Protein AF-A0A7X7JRM9-F1 (afdb_monomer_lite)

Secondary structure (DSSP, 8-state):
---HHHHHHHHHSSPPPHHHHHHHH-SS--S-----TTS-HHHIIIIIIIIIHHHHS-HHHHHHS-S--

Radius of gyration: 11.37 Å; chains: 1; bounding box: 24×27×25 Å

Sequence (69 aa):
MVEFSEFFVLATGVPPYPYQTRLAHAASLPKLLIAPTGAGKTEAAVLAAWLWRRRNAEGTVRRATPRRL

Foldseek 3Di:
DDQLQNQLCVVPVDGADPVLNCQQPPPDHDPDDDDDPVNCVVCSVPSRNAPSQCPPNDDVSNVPHDPPD

Structure (mmCIF, N/CA/C/O backbone):
data_AF-A0A7X7JRM9-F1
#
_entry.id   AF-A0A7X7JRM9-F1
#
loop_
_atom_site.group_PDB
_atom_site.id
_atom_site.type_symbol
_atom_site.label_atom_id
_atom_site.label_alt_id
_atom_site.label_comp_id
_atom_site.label_asym_id
_atom_site.label_entity_id
_atom_site.label_seq_id
_atom_site.pdbx_PDB_ins_code
_atom_site.Cartn_x
_atom_site.Cartn_y
_atom_site.Cartn_z
_atom_site.occupancy
_atom_site.B_iso_or_equiv
_atom_site.auth_seq_id
_atom_site.auth_comp_id
_atom_site.auth_asym_id
_atom_site.auth_atom_id
_atom_site.pdbx_PDB_model_num
ATOM 1 N N . MET A 1 1 ? -13.544 15.300 -1.484 1.00 60.94 1 MET A N 1
ATOM 2 C CA . MET A 1 1 ? -12.959 14.013 -1.054 1.00 60.94 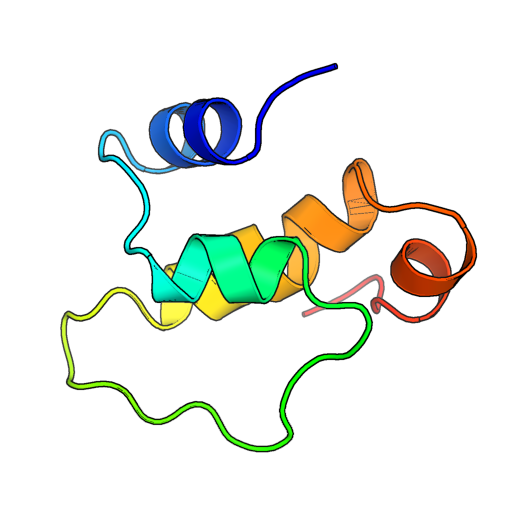1 MET A CA 1
ATOM 3 C C . MET A 1 1 ? -11.779 13.783 -1.976 1.00 60.94 1 MET A C 1
ATOM 5 O O . MET A 1 1 ? -11.957 14.016 -3.159 1.00 60.94 1 MET A O 1
ATOM 9 N N . VAL A 1 2 ? -10.591 13.479 -1.457 1.00 82.38 2 VAL A N 1
ATOM 10 C CA . VAL A 1 2 ? -9.450 13.132 -2.325 1.00 82.38 2 VAL A CA 1
ATOM 11 C C . VAL A 1 2 ? -9.698 11.715 -2.833 1.00 82.38 2 VAL A C 1
ATOM 13 O O . VAL A 1 2 ? -10.161 10.893 -2.042 1.00 82.38 2 VAL A O 1
ATOM 16 N N . GLU A 1 3 ? -9.432 11.431 -4.105 1.00 93.50 3 GLU A N 1
ATOM 17 C CA . GLU A 1 3 ? -9.511 10.068 -4.646 1.00 93.50 3 GLU A CA 1
ATOM 18 C C . GLU A 1 3 ? -8.226 9.282 -4.343 1.00 93.50 3 GLU A C 1
ATOM 20 O O . GLU A 1 3 ? -7.139 9.853 -4.218 1.00 93.50 3 GLU A O 1
ATOM 25 N N . PHE A 1 4 ? -8.315 7.950 -4.217 1.00 96.31 4 PHE A N 1
ATOM 26 C CA . PHE A 1 4 ? -7.130 7.138 -3.889 1.00 96.31 4 PHE A CA 1
ATOM 27 C C . PHE A 1 4 ? -6.031 7.279 -4.948 1.00 96.31 4 PHE A C 1
ATOM 29 O O . PHE A 1 4 ? -4.852 7.342 -4.606 1.00 96.31 4 PHE A O 1
ATOM 36 N N . SER A 1 5 ? -6.413 7.363 -6.224 1.00 96.69 5 SER A N 1
ATOM 37 C CA . SER A 1 5 ? -5.487 7.562 -7.341 1.00 96.69 5 SER A CA 1
ATOM 38 C C . SER A 1 5 ? -4.693 8.861 -7.211 1.00 96.69 5 SER A C 1
ATOM 40 O O . SER A 1 5 ? -3.474 8.833 -7.352 1.00 96.69 5 SER A O 1
ATOM 42 N N . GLU A 1 6 ? -5.351 9.973 -6.883 1.00 96.62 6 GLU A N 1
ATOM 43 C CA . GLU A 1 6 ? -4.711 11.280 -6.690 1.00 96.62 6 GLU A CA 1
ATOM 44 C C . GLU A 1 6 ? -3.730 11.250 -5.518 1.00 96.62 6 GLU A C 1
ATOM 46 O O . GLU A 1 6 ? -2.585 11.681 -5.641 1.00 96.62 6 GLU A O 1
ATOM 51 N N . PHE A 1 7 ? -4.152 10.676 -4.389 1.00 97.00 7 PHE A N 1
ATOM 52 C CA . PHE A 1 7 ? -3.290 10.481 -3.225 1.00 97.00 7 PHE A CA 1
ATOM 53 C C . PHE A 1 7 ? -2.065 9.616 -3.546 1.00 97.00 7 PHE A C 1
ATOM 55 O O . PHE A 1 7 ? -0.957 9.913 -3.099 1.00 97.00 7 PHE A O 1
ATOM 62 N N . PHE A 1 8 ? -2.254 8.549 -4.319 1.00 97.81 8 PHE A N 1
ATOM 63 C CA . PHE A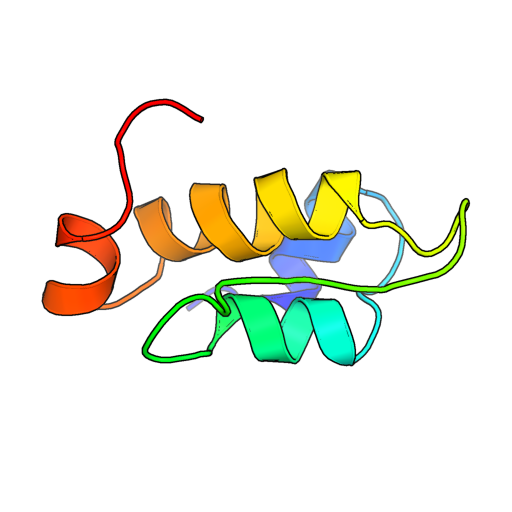 1 8 ? -1.179 7.633 -4.675 1.00 97.81 8 PHE A CA 1
ATOM 64 C C . PHE A 1 8 ? -0.170 8.286 -5.625 1.00 97.81 8 PHE A C 1
ATOM 66 O O . PHE A 1 8 ? 1.038 8.174 -5.407 1.00 97.81 8 PHE A O 1
ATOM 73 N N . VAL A 1 9 ? -0.655 9.024 -6.629 1.00 98.00 9 VAL A N 1
ATOM 74 C CA . VAL A 1 9 ? 0.190 9.808 -7.542 1.00 98.00 9 VAL A CA 1
ATOM 75 C C . VAL A 1 9 ? 0.957 10.878 -6.773 1.00 98.00 9 VAL A C 1
ATOM 77 O O . VAL A 1 9 ? 2.156 11.024 -6.981 1.00 98.00 9 VAL A O 1
ATOM 80 N N . LEU A 1 10 ? 0.319 11.571 -5.827 1.00 97.00 10 LEU A N 1
ATOM 81 C CA . LEU A 1 10 ? 0.995 12.560 -4.986 1.00 97.00 10 LEU A CA 1
ATOM 82 C C . LEU A 1 10 ? 2.149 11.947 -4.173 1.00 97.00 10 LEU A C 1
ATOM 84 O O . LEU A 1 10 ? 3.175 12.593 -3.981 1.00 97.00 10 LEU A O 1
ATOM 88 N N . ALA A 1 11 ? 1.989 10.712 -3.692 1.00 96.06 11 ALA A N 1
ATOM 89 C CA . ALA A 1 11 ? 2.990 10.035 -2.871 1.00 96.06 11 ALA A CA 1
ATOM 90 C C . ALA A 1 11 ? 4.125 9.377 -3.676 1.00 96.06 11 ALA A C 1
ATOM 92 O O . ALA A 1 11 ? 5.219 9.206 -3.142 1.00 96.06 11 ALA A O 1
ATOM 93 N N . THR A 1 12 ? 3.868 8.966 -4.921 1.00 96.62 12 THR A N 1
ATOM 94 C CA . THR A 1 12 ? 4.787 8.098 -5.687 1.00 96.62 12 THR A CA 1
ATOM 95 C C . THR A 1 12 ? 5.212 8.659 -7.042 1.00 96.62 12 THR A C 1
ATOM 97 O O . THR A 1 12 ? 6.167 8.162 -7.630 1.00 96.62 12 THR A O 1
ATOM 100 N N . GLY A 1 13 ? 4.512 9.669 -7.563 1.00 97.44 13 GLY A N 1
ATOM 101 C CA . GLY A 1 13 ? 4.706 10.208 -8.911 1.00 97.44 13 GLY A CA 1
ATOM 102 C C . GLY A 1 13 ? 4.120 9.350 -10.040 1.00 97.44 13 GLY A C 1
ATOM 103 O O . GLY A 1 13 ? 4.207 9.748 -11.199 1.00 97.44 13 GLY A O 1
ATOM 104 N N . VAL A 1 14 ? 3.511 8.196 -9.737 1.00 96.50 14 VAL A N 1
ATOM 105 C CA . VAL A 1 14 ? 2.952 7.258 -10.728 1.00 96.50 14 VAL A CA 1
ATOM 106 C C . VAL A 1 14 ? 1.542 6.797 -10.331 1.00 96.50 14 VAL A C 1
ATOM 108 O O . VAL A 1 14 ? 1.205 6.818 -9.147 1.00 96.50 14 VAL A O 1
ATOM 111 N N . PRO A 1 15 ? 0.677 6.393 -11.282 1.00 97.44 15 PRO A N 1
ATOM 112 C CA . PRO A 1 15 ? -0.655 5.892 -10.952 1.00 97.44 15 PRO A CA 1
ATOM 113 C C . PRO A 1 15 ? -0.596 4.516 -10.264 1.00 97.44 15 PRO A C 1
ATOM 115 O O . PRO A 1 15 ? 0.306 3.722 -10.548 1.00 97.44 15 PRO A O 1
ATOM 118 N N . PRO A 1 16 ? -1.570 4.190 -9.393 1.00 97.81 16 PRO A N 1
ATOM 119 C CA . PRO A 1 16 ? -1.616 2.890 -8.739 1.00 97.81 16 PRO A CA 1
ATOM 120 C C . PRO A 1 16 ? -1.947 1.768 -9.726 1.00 97.81 16 PRO A C 1
ATOM 122 O O . PRO A 1 16 ? -2.765 1.919 -10.636 1.00 97.81 16 PRO A O 1
ATOM 125 N N . TYR A 1 17 ? -1.396 0.583 -9.474 1.00 97.94 17 TYR A N 1
ATOM 126 C CA . TYR A 1 17 ? -1.855 -0.644 -10.111 1.00 97.94 17 TYR A CA 1
ATOM 127 C C . TYR A 1 17 ? -3.296 -0.977 -9.688 1.00 97.94 17 TYR A C 1
ATOM 129 O O . TYR A 1 17 ? -3.677 -0.737 -8.537 1.00 97.94 17 TYR A O 1
ATOM 137 N N . PRO A 1 18 ? -4.084 -1.667 -10.537 1.00 97.31 18 PRO A N 1
ATOM 138 C CA . PRO A 1 18 ? -5.468 -2.019 -10.212 1.00 97.31 18 PRO A CA 1
ATOM 139 C C . PRO A 1 18 ? -5.631 -2.774 -8.886 1.00 97.31 18 PRO A C 1
ATOM 141 O O . PRO A 1 18 ? -6.614 -2.589 -8.172 1.00 97.31 18 PRO A O 1
ATOM 144 N N . TYR A 1 19 ? -4.665 -3.624 -8.523 1.00 97.38 19 TYR A N 1
ATOM 145 C CA . TYR A 1 19 ? -4.731 -4.378 -7.271 1.00 97.38 19 TYR A CA 1
ATOM 146 C C . TYR A 1 19 ? -4.490 -3.502 -6.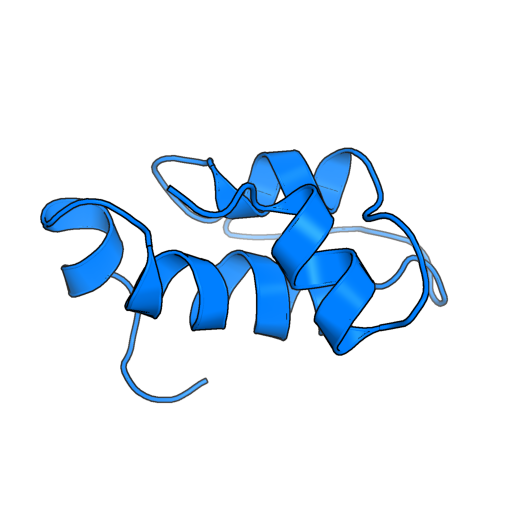030 1.00 97.38 19 TYR A C 1
ATOM 148 O O . TYR A 1 19 ? -5.059 -3.794 -4.981 1.00 97.38 19 TYR A O 1
ATOM 156 N N . GLN A 1 20 ? -3.701 -2.427 -6.143 1.00 98.19 20 GLN A N 1
ATOM 157 C CA . GLN A 1 20 ? -3.473 -1.467 -5.058 1.00 98.19 20 GLN A CA 1
ATOM 158 C C . GLN A 1 20 ? -4.757 -0.682 -4.780 1.00 98.19 20 GLN A C 1
ATOM 160 O O . GLN A 1 20 ? -5.172 -0.582 -3.629 1.00 98.19 20 GLN A O 1
ATOM 165 N N . THR A 1 21 ? -5.446 -0.231 -5.834 1.00 97.50 21 THR A N 1
ATOM 166 C CA . THR A 1 21 ? -6.761 0.417 -5.717 1.00 97.50 21 THR A CA 1
ATOM 167 C C . THR A 1 21 ? -7.786 -0.516 -5.079 1.00 97.50 21 THR A C 1
ATOM 169 O O . THR A 1 21 ? -8.447 -0.139 -4.113 1.00 97.50 21 THR A O 1
ATOM 172 N N . ARG A 1 22 ? -7.871 -1.780 -5.526 1.00 96.12 22 ARG A N 1
ATOM 173 C CA . ARG A 1 22 ? -8.751 -2.770 -4.876 1.00 96.12 22 ARG A CA 1
ATOM 174 C C . ARG A 1 22 ? -8.431 -2.940 -3.390 1.00 96.12 22 ARG A C 1
ATOM 176 O O . ARG A 1 22 ? -9.349 -3.025 -2.584 1.00 96.12 22 ARG A O 1
ATOM 183 N N . LEU A 1 23 ? -7.152 -2.963 -3.019 1.00 96.56 23 LEU A N 1
ATOM 184 C CA . LEU A 1 23 ? -6.717 -3.117 -1.629 1.00 96.56 23 LEU A CA 1
ATOM 185 C C . LEU A 1 23 ? -7.090 -1.909 -0.750 1.00 96.56 23 LEU A C 1
ATOM 187 O O . LEU A 1 23 ? -7.463 -2.091 0.412 1.00 96.56 23 LEU A O 1
ATOM 191 N N . ALA A 1 24 ? -7.029 -0.696 -1.310 1.00 96.38 24 ALA A N 1
ATOM 192 C CA . ALA A 1 24 ? -7.381 0.553 -0.633 1.00 96.38 24 ALA A CA 1
ATOM 193 C C . ALA A 1 24 ? -8.872 0.626 -0.264 1.00 96.38 24 ALA A C 1
ATOM 195 O O . ALA A 1 24 ? -9.213 1.103 0.820 1.00 96.38 24 ALA A O 1
ATOM 196 N N . HIS A 1 25 ? -9.745 0.128 -1.146 1.00 95.25 25 HIS A N 1
ATOM 197 C CA . HIS A 1 25 ? -11.205 0.179 -0.987 1.00 95.25 25 HIS A CA 1
ATOM 198 C C . HIS A 1 25 ? -11.824 -1.111 -0.421 1.00 95.25 25 HIS A C 1
ATOM 200 O O . HIS A 1 25 ? -13.018 -1.144 -0.132 1.00 95.25 25 HIS A O 1
ATOM 206 N N . ALA A 1 26 ? -11.043 -2.179 -0.239 1.00 93.88 26 ALA A N 1
ATOM 207 C CA . ALA A 1 26 ? -11.556 -3.442 0.281 1.00 93.88 26 ALA A CA 1
ATOM 208 C C . ALA A 1 26 ? -12.046 -3.318 1.735 1.00 93.88 26 ALA A C 1
ATOM 210 O O . ALA A 1 26 ? -11.325 -2.828 2.610 1.00 93.88 26 ALA A O 1
ATOM 211 N N . ALA A 1 27 ? -13.231 -3.865 2.024 1.00 92.12 27 ALA A N 1
ATOM 212 C CA . ALA A 1 27 ? -13.803 -3.889 3.374 1.00 92.12 27 ALA A CA 1
ATOM 213 C C . ALA A 1 27 ? -12.856 -4.544 4.402 1.00 92.12 27 ALA A C 1
ATOM 215 O O . ALA A 1 27 ? -12.671 -4.038 5.509 1.00 92.12 27 ALA A O 1
ATOM 216 N N . SER A 1 28 ? -12.159 -5.611 4.010 1.00 92.69 28 SER A N 1
ATOM 217 C CA . SER A 1 28 ? -11.138 -6.302 4.803 1.00 92.69 28 SER A CA 1
ATOM 218 C C . SER A 1 28 ? -9.846 -6.471 4.003 1.00 92.69 28 SER A C 1
ATOM 220 O O . SER A 1 28 ? -9.852 -6.425 2.773 1.00 92.69 28 SER A O 1
ATOM 222 N N . LEU A 1 29 ? -8.717 -6.615 4.700 1.00 93.62 29 LEU A N 1
ATOM 223 C CA . LEU A 1 29 ? -7.449 -6.948 4.053 1.00 93.62 29 LEU A CA 1
ATOM 224 C C . LEU A 1 29 ? -7.361 -8.464 3.815 1.00 93.62 29 LEU A C 1
ATOM 226 O O . LEU A 1 29 ? -7.790 -9.239 4.676 1.00 93.62 29 LEU A O 1
ATOM 230 N N . PRO A 1 30 ? -6.798 -8.904 2.677 1.00 94.31 30 PRO A N 1
ATOM 231 C CA . PRO A 1 30 ? -6.526 -10.314 2.445 1.00 94.31 30 PRO A CA 1
ATOM 232 C C . PRO A 1 30 ? -5.445 -10.811 3.413 1.00 94.31 30 PRO A C 1
ATOM 234 O O . PRO A 1 30 ? -4.537 -10.069 3.782 1.00 94.31 30 PRO A O 1
ATOM 237 N N . LYS A 1 31 ? -5.505 -12.096 3.778 1.00 93.31 31 LYS A N 1
ATOM 238 C CA . LYS A 1 31 ? -4.461 -12.739 4.599 1.00 93.31 31 LYS A CA 1
ATOM 239 C C . LYS A 1 31 ? -3.134 -12.909 3.852 1.00 93.31 31 LYS A C 1
ATOM 241 O O . LYS A 1 31 ? -2.092 -13.012 4.486 1.00 93.31 31 LYS A O 1
ATOM 246 N N . LEU A 1 32 ? -3.180 -12.969 2.521 1.00 94.50 32 LEU A N 1
ATOM 247 C CA . LEU A 1 32 ? -2.018 -13.168 1.664 1.00 94.50 32 LEU A CA 1
ATOM 248 C C . LEU A 1 32 ? -2.150 -12.304 0.409 1.00 94.50 32 LEU A C 1
ATOM 250 O O . LEU A 1 32 ? -3.177 -12.338 -0.269 1.00 94.50 32 LEU A O 1
ATOM 254 N N . LEU A 1 33 ? -1.099 -11.549 0.100 1.00 94.75 33 LEU A N 1
ATOM 255 C CA . LEU A 1 33 ? -0.975 -10.766 -1.125 1.00 94.75 33 LEU A CA 1
ATOM 256 C C . LEU A 1 33 ? 0.205 -11.311 -1.933 1.00 94.75 33 LEU A C 1
ATOM 258 O O . LEU A 1 33 ? 1.360 -11.105 -1.564 1.00 94.75 33 LEU A O 1
ATOM 262 N N . ILE A 1 34 ? -0.088 -11.996 -3.038 1.00 95.50 34 ILE A N 1
ATOM 263 C CA . ILE A 1 34 ? 0.930 -12.510 -3.959 1.00 95.50 34 ILE A CA 1
ATOM 264 C C . ILE A 1 34 ? 1.020 -11.563 -5.150 1.00 95.50 34 ILE A C 1
ATOM 266 O O . ILE A 1 34 ? 0.046 -11.369 -5.874 1.00 95.50 34 ILE A O 1
ATOM 270 N N . ALA A 1 35 ? 2.198 -10.984 -5.359 1.00 94.19 35 ALA A N 1
ATOM 271 C CA . ALA A 1 35 ? 2.522 -10.243 -6.570 1.00 94.19 35 ALA A CA 1
ATOM 272 C C . ALA A 1 35 ? 4.031 -10.345 -6.862 1.00 94.19 35 ALA A C 1
ATOM 274 O O . ALA A 1 35 ? 4.820 -10.494 -5.916 1.00 94.19 35 ALA A O 1
ATOM 275 N N . PRO A 1 36 ? 4.464 -10.232 -8.131 1.00 95.62 36 PRO A N 1
ATOM 276 C CA . PRO A 1 36 ? 5.881 -10.262 -8.495 1.00 95.62 36 PRO A CA 1
ATOM 277 C C . PRO A 1 36 ? 6.714 -9.179 -7.795 1.00 95.62 36 PRO A C 1
ATOM 279 O O . PRO A 1 36 ? 6.195 -8.174 -7.292 1.00 95.62 36 PRO A O 1
ATOM 282 N N . THR A 1 37 ? 8.029 -9.370 -7.721 1.00 94.12 37 THR A N 1
ATOM 283 C CA . THR A 1 37 ? 8.955 -8.294 -7.327 1.00 94.12 37 THR A CA 1
ATOM 284 C C . THR A 1 37 ? 8.855 -7.141 -8.327 1.00 94.12 37 THR A C 1
ATOM 286 O O . THR A 1 37 ? 8.592 -7.365 -9.502 1.00 94.12 37 THR A O 1
ATOM 289 N N . GLY A 1 38 ? 8.968 -5.901 -7.848 1.00 94.31 38 GLY A N 1
ATOM 290 C CA . GLY A 1 38 ? 8.747 -4.709 -8.676 1.00 94.31 38 GLY A CA 1
ATOM 291 C C . GLY A 1 38 ? 7.273 -4.359 -8.928 1.00 94.31 38 GLY A C 1
ATOM 292 O O . GLY A 1 38 ? 6.988 -3.270 -9.406 1.00 94.31 38 GLY A O 1
ATOM 293 N N . ALA A 1 39 ? 6.311 -5.202 -8.530 1.00 96.06 39 ALA A N 1
ATOM 294 C CA . ALA A 1 39 ? 4.883 -4.917 -8.716 1.00 96.06 39 ALA A CA 1
ATOM 295 C C . ALA A 1 39 ? 4.306 -3.881 -7.728 1.00 96.06 39 ALA A C 1
ATOM 297 O O . ALA A 1 39 ? 3.092 -3.725 -7.654 1.00 96.06 39 ALA A O 1
ATOM 298 N N . GLY A 1 40 ? 5.134 -3.210 -6.927 1.00 96.69 40 GLY A N 1
ATOM 299 C CA . GLY A 1 40 ? 4.689 -2.177 -5.988 1.00 96.69 40 GLY A CA 1
ATOM 300 C C . GLY A 1 40 ? 4.022 -2.697 -4.701 1.00 96.69 40 GLY A C 1
ATOM 301 O O 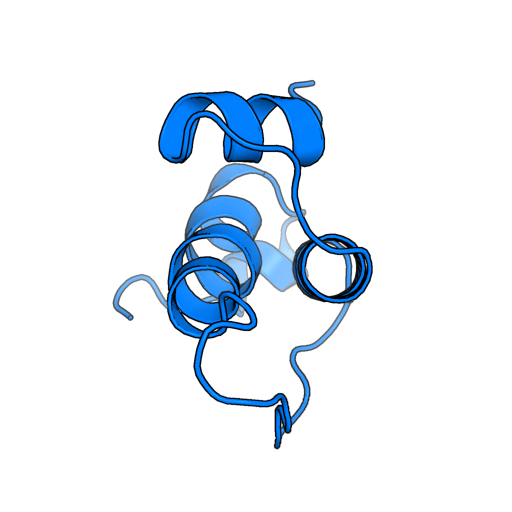. GLY A 1 40 ? 3.065 -2.104 -4.198 1.00 96.69 40 GLY A O 1
ATOM 302 N N . LYS A 1 41 ? 4.451 -3.861 -4.190 1.00 97.00 41 LYS A N 1
ATOM 303 C CA . LYS A 1 41 ? 3.856 -4.474 -2.983 1.00 97.00 41 LYS A CA 1
ATOM 304 C C . LYS A 1 41 ? 4.044 -3.619 -1.727 1.00 97.00 41 LYS A C 1
ATOM 306 O O . LYS A 1 41 ? 3.178 -3.625 -0.856 1.00 97.00 41 LYS A O 1
ATOM 311 N N . THR A 1 42 ? 5.160 -2.902 -1.631 1.00 96.25 42 THR A N 1
ATOM 312 C CA . THR A 1 42 ? 5.467 -2.037 -0.485 1.00 96.25 42 THR A CA 1
ATOM 313 C C . THR A 1 42 ? 4.511 -0.849 -0.450 1.00 96.25 42 THR A C 1
ATOM 315 O O . THR A 1 42 ? 3.900 -0.567 0.574 1.00 96.25 42 THR A O 1
ATOM 318 N N . GLU A 1 43 ? 4.286 -0.217 -1.595 1.00 97.88 43 GLU A N 1
ATOM 319 C CA . GLU A 1 43 ? 3.324 0.858 -1.805 1.00 97.88 43 GLU A CA 1
ATOM 320 C C . GLU A 1 43 ? 1.897 0.356 -1.555 1.00 97.88 43 GLU A C 1
ATOM 322 O O . GLU A 1 43 ? 1.100 1.044 -0.920 1.00 97.88 43 GLU A O 1
ATOM 327 N N . ALA A 1 44 ? 1.581 -0.878 -1.964 1.00 97.31 44 ALA A N 1
ATOM 328 C CA . ALA A 1 44 ? 0.307 -1.514 -1.636 1.00 97.31 44 ALA A CA 1
ATOM 329 C C . ALA A 1 44 ? 0.110 -1.644 -0.114 1.00 97.31 44 ALA A C 1
ATOM 331 O O . ALA A 1 44 ? -0.953 -1.308 0.404 1.00 97.31 44 ALA A O 1
ATOM 332 N N . ALA A 1 45 ? 1.127 -2.096 0.622 1.00 96.81 45 ALA A N 1
ATOM 333 C CA . ALA A 1 45 ? 1.047 -2.251 2.072 1.00 96.81 45 ALA A CA 1
ATOM 334 C C . ALA A 1 45 ? 0.957 -0.896 2.799 1.00 96.81 45 ALA A C 1
ATOM 336 O O . ALA A 1 45 ? 0.087 -0.693 3.645 1.00 96.81 45 ALA A O 1
ATOM 337 N N . VAL A 1 46 ? 1.826 0.052 2.446 1.00 97.44 46 VAL A N 1
ATOM 338 C CA . VAL A 1 46 ? 1.958 1.331 3.154 1.00 97.44 46 VAL A CA 1
ATOM 339 C C . VAL A 1 46 ? 0.861 2.312 2.746 1.00 97.44 46 VAL A C 1
ATOM 341 O O . VAL A 1 46 ? 0.180 2.867 3.609 1.00 97.44 46 VAL A O 1
ATOM 344 N N . LEU A 1 47 ? 0.674 2.538 1.444 1.00 97.75 47 LEU A N 1
ATOM 345 C CA . LEU A 1 47 ? -0.215 3.582 0.934 1.00 97.75 47 LEU A CA 1
ATOM 346 C C . LEU A 1 47 ? -1.660 3.099 0.867 1.00 97.75 47 LEU A C 1
ATOM 348 O O . LEU A 1 47 ? -2.535 3.805 1.358 1.00 97.75 47 LEU A O 1
ATOM 352 N N . ALA A 1 48 ? -1.919 1.901 0.332 1.00 96.38 48 ALA A N 1
ATOM 353 C CA . ALA A 1 48 ? -3.283 1.384 0.183 1.00 96.38 48 ALA A CA 1
ATOM 354 C C . ALA A 1 48 ? -3.821 0.741 1.474 1.00 96.38 48 ALA A C 1
ATOM 356 O O . ALA A 1 48 ? -4.860 1.149 1.994 1.00 96.38 48 ALA A O 1
ATOM 357 N N . ALA A 1 49 ? -3.116 -0.257 2.015 1.00 96.81 49 ALA A N 1
ATOM 358 C CA . ALA A 1 49 ? -3.609 -1.075 3.124 1.00 96.81 49 ALA A CA 1
ATOM 359 C C . ALA A 1 49 ? -3.512 -0.405 4.504 1.00 96.81 49 ALA A C 1
ATOM 361 O O . ALA A 1 49 ? -4.181 -0.847 5.439 1.00 96.81 49 ALA A O 1
ATOM 362 N N . TRP A 1 50 ? -2.718 0.657 4.643 1.00 97.25 50 TRP A N 1
ATOM 363 C CA . TRP A 1 50 ? -2.501 1.301 5.935 1.00 97.25 50 TRP A CA 1
ATOM 364 C C . TRP A 1 50 ? -2.826 2.790 5.934 1.00 97.25 50 TRP A C 1
ATOM 366 O O . TRP A 1 50 ? -3.835 3.191 6.516 1.00 97.25 50 TRP A O 1
ATOM 376 N N . LEU A 1 51 ? -2.017 3.623 5.279 1.00 97.00 51 LEU A N 1
ATOM 377 C CA . LEU A 1 51 ? -2.123 5.077 5.396 1.00 97.00 51 LEU A CA 1
ATOM 378 C C . LEU A 1 51 ? -3.456 5.606 4.852 1.00 97.00 51 LEU A C 1
ATOM 380 O O . LEU A 1 51 ? -4.130 6.382 5.536 1.00 97.00 51 LEU A O 1
ATOM 384 N N . TRP A 1 52 ? -3.868 5.143 3.667 1.00 96.81 52 TRP A N 1
ATOM 385 C CA . TRP A 1 52 ? -5.155 5.506 3.076 1.00 96.81 52 TRP A CA 1
ATOM 386 C C . TRP A 1 52 ? -6.326 5.098 3.965 1.00 96.81 52 TRP A C 1
ATOM 388 O O . TRP A 1 52 ? -7.133 5.943 4.353 1.00 96.81 52 TRP A O 1
ATOM 398 N N . ARG A 1 53 ? -6.387 3.821 4.362 1.00 95.62 53 ARG A N 1
ATOM 399 C CA . ARG A 1 53 ? -7.457 3.299 5.228 1.00 95.62 53 ARG A CA 1
ATOM 400 C C . ARG A 1 53 ? -7.507 4.013 6.577 1.00 95.62 53 ARG A C 1
ATOM 402 O O . ARG A 1 53 ? -8.579 4.214 7.141 1.00 95.62 53 ARG A O 1
ATOM 409 N N . ARG A 1 54 ? -6.362 4.462 7.0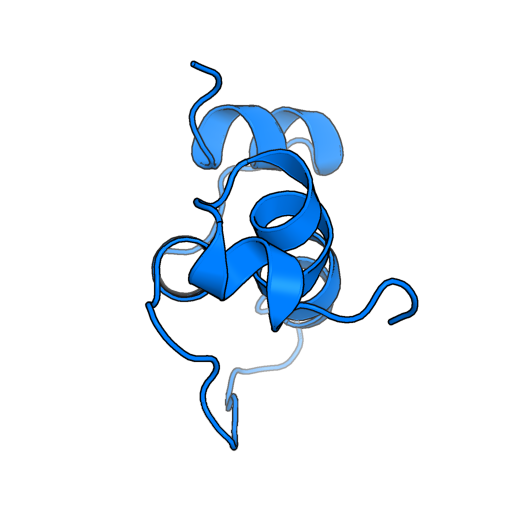90 1.00 95.00 54 ARG A N 1
ATOM 410 C CA . ARG A 1 54 ? -6.289 5.192 8.355 1.00 95.00 54 ARG A CA 1
ATOM 411 C C . ARG A 1 54 ? -6.793 6.634 8.258 1.00 95.00 54 ARG A C 1
ATOM 413 O O . ARG A 1 54 ? -7.312 7.147 9.251 1.00 95.00 54 ARG A O 1
ATOM 420 N N . ARG A 1 55 ? -6.630 7.292 7.108 1.00 93.69 55 ARG A N 1
ATOM 421 C CA . ARG A 1 55 ? -7.013 8.702 6.922 1.00 93.69 55 ARG A CA 1
ATOM 422 C C . ARG A 1 55 ? -8.383 8.887 6.276 1.00 93.69 55 ARG A C 1
ATOM 424 O O . ARG A 1 55 ? -9.107 9.777 6.706 1.00 93.69 55 ARG A O 1
ATOM 431 N N . ASN A 1 56 ? -8.737 8.041 5.310 1.00 93.75 56 ASN A N 1
ATOM 432 C CA . ASN A 1 56 ? -9.866 8.271 4.407 1.00 93.75 56 ASN A CA 1
ATOM 433 C C . ASN A 1 56 ? -10.974 7.211 4.489 1.00 93.75 56 ASN A C 1
ATOM 435 O O . ASN A 1 56 ? -12.076 7.478 4.026 1.00 93.75 56 ASN A O 1
ATOM 439 N N . ALA A 1 57 ? -10.731 6.031 5.073 1.00 90.69 57 ALA A N 1
ATOM 440 C CA . ALA A 1 57 ? -11.792 5.031 5.194 1.00 90.69 57 ALA A CA 1
ATOM 441 C C . ALA A 1 57 ? -12.775 5.344 6.333 1.00 90.69 57 ALA A C 1
ATOM 443 O O . ALA A 1 57 ? -12.455 6.020 7.318 1.00 90.69 57 ALA A O 1
ATOM 444 N N . GLU A 1 58 ? -13.978 4.793 6.209 1.00 89.25 58 GLU A N 1
ATOM 445 C CA . GLU A 1 58 ? -15.060 4.972 7.170 1.00 89.25 58 GLU A CA 1
ATOM 446 C C . GLU A 1 58 ? -14.815 4.239 8.499 1.00 89.25 58 GLU A C 1
ATOM 448 O O . GLU A 1 58 ? -13.908 3.415 8.649 1.00 89.25 58 GLU A O 1
ATOM 453 N N . GLY A 1 59 ? -15.634 4.568 9.504 1.00 88.94 59 GLY A N 1
ATOM 454 C CA . GLY A 1 59 ? -15.375 4.304 10.920 1.00 88.94 59 GLY A CA 1
ATOM 455 C C . GLY A 1 59 ? -14.912 2.887 11.267 1.00 88.94 59 GLY A C 1
ATOM 456 O O . GLY A 1 59 ? -13.969 2.745 12.043 1.00 88.94 59 GLY A O 1
ATOM 457 N N . THR A 1 60 ? -15.531 1.845 10.713 1.00 92.12 60 THR A N 1
ATOM 458 C CA . THR A 1 60 ? -15.166 0.446 10.998 1.00 92.12 60 THR A CA 1
ATOM 459 C C . THR A 1 60 ? -13.791 0.097 10.437 1.00 92.12 60 THR A C 1
ATOM 461 O O . THR A 1 60 ? -12.916 -0.333 11.190 1.00 92.12 60 THR A O 1
ATOM 464 N N . VAL A 1 61 ? -13.561 0.367 9.151 1.00 93.81 61 VAL A N 1
ATOM 465 C CA . VAL A 1 61 ? -12.284 0.115 8.471 1.00 93.81 61 VAL A CA 1
ATOM 466 C C . VAL A 1 61 ? -11.154 0.910 9.120 1.00 93.81 61 VAL A C 1
ATOM 468 O O . VAL A 1 61 ? -10.094 0.360 9.423 1.00 93.81 61 VAL A O 1
ATOM 471 N N . ARG A 1 62 ? -11.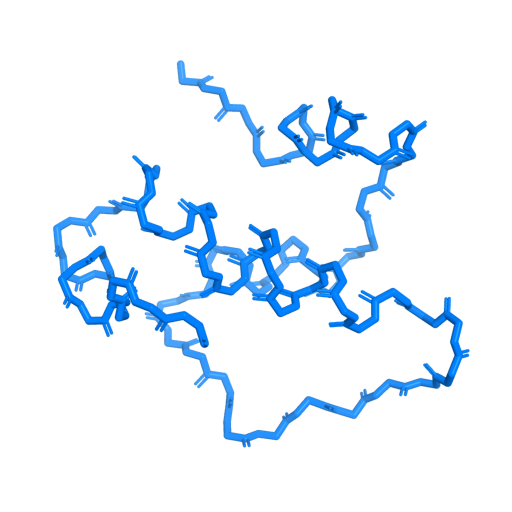387 2.192 9.411 1.00 94.12 62 ARG A N 1
ATOM 472 C CA . ARG A 1 62 ? -10.393 3.070 10.037 1.00 94.12 62 ARG A CA 1
ATOM 473 C C . ARG A 1 62 ? -10.017 2.641 11.454 1.00 94.12 62 ARG A C 1
ATOM 475 O O . ARG A 1 62 ? -8.867 2.830 11.851 1.00 94.12 62 ARG A O 1
ATOM 482 N N . ARG A 1 63 ? -10.971 2.107 12.232 1.00 93.31 63 ARG A N 1
ATOM 483 C CA . ARG A 1 63 ? -10.731 1.573 13.588 1.00 93.31 63 ARG A CA 1
ATOM 484 C C . ARG A 1 63 ? -10.008 0.229 13.563 1.00 93.31 63 ARG A C 1
ATOM 486 O O . ARG A 1 63 ? -9.155 0.012 14.412 1.00 93.31 63 ARG A O 1
ATOM 493 N N . ALA A 1 64 ? -10.327 -0.631 12.597 1.00 93.00 64 ALA A N 1
ATOM 494 C CA . ALA A 1 64 ? -9.655 -1.916 12.412 1.00 93.00 64 ALA A CA 1
ATOM 495 C C . ALA A 1 64 ? -8.228 -1.768 11.856 1.00 93.00 64 ALA A C 1
ATOM 497 O O . ALA A 1 64 ? -7.407 -2.662 12.030 1.00 93.00 64 ALA A O 1
ATOM 498 N N . THR A 1 65 ? -7.924 -0.644 11.199 1.00 94.69 65 THR A N 1
ATOM 499 C CA . THR A 1 65 ? -6.584 -0.354 10.672 1.00 94.69 65 THR A CA 1
ATOM 500 C C . THR A 1 65 ? -5.654 0.101 11.809 1.00 94.69 65 THR A C 1
ATOM 502 O O . THR A 1 65 ? -5.926 1.140 12.427 1.00 94.69 65 THR A O 1
ATOM 505 N N . PRO A 1 66 ? -4.555 -0.627 12.093 1.00 93.75 66 PRO A N 1
ATOM 506 C CA . PRO A 1 66 ? -3.623 -0.284 13.166 1.00 93.75 66 PRO A CA 1
ATOM 507 C C . PRO A 1 66 ? -3.019 1.118 13.020 1.00 93.75 66 PRO A C 1
ATOM 509 O O . PRO A 1 66 ? -2.861 1.647 11.921 1.00 93.75 66 PRO A O 1
ATOM 512 N N . ARG A 1 67 ? -2.621 1.735 14.140 1.00 93.38 67 ARG A N 1
ATOM 513 C CA . ARG A 1 67 ? -1.934 3.045 14.126 1.00 93.38 67 ARG A CA 1
ATOM 514 C C . ARG A 1 67 ? -0.450 2.956 13.762 1.00 93.38 67 ARG A C 1
ATOM 516 O O . ARG A 1 67 ? 0.148 3.993 13.504 1.00 93.38 67 ARG A O 1
ATOM 523 N N . ARG A 1 68 ? 0.127 1.755 13.775 1.00 91.81 68 ARG A N 1
ATOM 524 C CA . ARG A 1 68 ? 1.515 1.448 13.407 1.00 91.81 68 ARG A CA 1
ATOM 525 C C . ARG A 1 68 ? 1.488 0.328 12.369 1.00 91.81 68 ARG A C 1
ATOM 527 O O . ARG A 1 68 ? 0.672 -0.579 12.532 1.00 91.81 68 ARG A O 1
ATOM 534 N N . LEU A 1 69 ? 2.309 0.453 11.330 1.00 83.50 69 LEU A N 1
ATOM 535 C CA . LEU A 1 69 ? 2.533 -0.586 10.327 1.00 83.50 69 LEU A CA 1
ATOM 536 C C . LEU A 1 69 ? 3.647 -1.523 10.791 1.00 83.50 69 LEU A C 1
ATOM 538 O O . LEU A 1 69 ? 4.626 -0.989 11.363 1.00 83.50 69 LEU A O 1
#

pLDDT: mean 94.52, std 5.02, range [60.94, 98.19]